Protein AF-A0A7S2WKI7-F1 (afdb_monomer)

Radius of gyration: 23.85 Å; Cα contacts (8 Å, |Δi|>4): 39; chains: 1; bounding box: 53×36×64 Å

Mean predicted aligned error: 7.47 Å

Secondary structure (DSSP, 8-state):
---SSS----SS----SS-----S----SS----SS------SS---------TT-------SS-EEETTEEEETTEEES------SS-----STT------SSS------SSS-----

Organism: NCBI:txid96639

Structure (mmCIF, N/CA/C/O backbone):
data_AF-A0A7S2WKI7-F1
#
_entry.id   AF-A0A7S2WKI7-F1
#
loop_
_atom_site.group_PDB
_atom_site.id
_atom_site.type_symbol
_atom_site.label_atom_id
_atom_site.label_alt_id
_atom_site.label_comp_id
_atom_site.label_asym_id
_atom_site.label_entity_id
_atom_site.label_seq_id
_atom_site.pdbx_PDB_ins_code
_atom_site.Cartn_x
_atom_site.Cartn_y
_atom_site.Cartn_z
_atom_site.occupancy
_atom_site.B_iso_or_equiv
_atom_site.auth_seq_id
_atom_site.auth_comp_id
_atom_site.auth_asym_id
_atom_site.auth_atom_id
_atom_site.pdbx_PDB_model_num
ATOM 1 N N . ILE A 1 1 ? 22.990 7.243 -31.694 1.00 73.94 1 ILE A N 1
ATOM 2 C CA . ILE A 1 1 ? 21.768 7.958 -32.128 1.00 73.94 1 ILE A CA 1
ATOM 3 C C . ILE A 1 1 ? 21.542 9.074 -31.117 1.00 73.94 1 ILE A C 1
ATOM 5 O O . ILE A 1 1 ? 21.536 8.771 -29.932 1.00 73.94 1 ILE A O 1
ATOM 9 N N . SER A 1 2 ? 21.467 10.337 -31.532 1.00 85.56 2 SER A N 1
ATOM 10 C CA . SER A 1 2 ? 21.247 11.473 -30.625 1.00 85.56 2 SER A CA 1
ATOM 11 C C . SER A 1 2 ? 20.423 12.556 -31.317 1.00 85.56 2 SER A C 1
ATOM 13 O O . SER A 1 2 ? 20.480 12.702 -32.537 1.00 85.56 2 SER A O 1
ATOM 15 N N . SER A 1 3 ? 19.662 13.309 -30.528 1.00 89.12 3 SER A N 1
ATOM 16 C CA . SER A 1 3 ? 18.968 14.523 -30.950 1.00 89.12 3 SER A CA 1
ATOM 17 C C . SER A 1 3 ? 19.190 15.596 -29.890 1.00 89.12 3 SER A C 1
ATOM 19 O O . SER A 1 3 ? 19.196 15.296 -28.698 1.00 89.12 3 SER A O 1
ATOM 21 N N . THR A 1 4 ? 19.417 16.835 -30.317 1.00 89.38 4 THR A N 1
ATOM 22 C CA . THR A 1 4 ? 19.705 17.964 -29.414 1.00 89.38 4 THR A CA 1
ATOM 23 C C . THR A 1 4 ? 18.461 18.805 -29.120 1.00 89.38 4 THR A C 1
ATOM 25 O O . THR A 1 4 ? 18.431 19.527 -28.130 1.00 89.38 4 THR A O 1
ATOM 28 N N . SER A 1 5 ? 17.426 18.716 -29.958 1.00 87.19 5 SER A N 1
ATOM 29 C CA . SER A 1 5 ? 16.241 19.582 -29.874 1.00 87.19 5 SER A CA 1
ATOM 30 C C . SER A 1 5 ? 14.917 18.883 -30.195 1.00 87.19 5 SER A C 1
ATOM 32 O O . SER A 1 5 ? 13.882 19.543 -30.233 1.00 87.19 5 SER A O 1
ATOM 34 N N . GLY A 1 6 ? 14.921 17.567 -30.425 1.00 86.31 6 GLY A N 1
ATOM 35 C CA . GLY A 1 6 ? 13.726 16.813 -30.809 1.00 86.31 6 GLY A CA 1
ATOM 36 C C . GLY A 1 6 ? 13.717 15.379 -30.288 1.00 86.31 6 GLY A C 1
ATOM 37 O O . GLY A 1 6 ? 14.668 14.930 -29.651 1.00 86.31 6 GLY A O 1
ATOM 38 N N . THR A 1 7 ? 12.647 14.649 -30.584 1.00 88.81 7 THR A N 1
ATOM 39 C CA . THR A 1 7 ? 12.508 13.237 -30.218 1.00 88.81 7 THR A CA 1
ATOM 40 C C . THR A 1 7 ? 13.367 12.344 -31.110 1.00 88.81 7 THR A C 1
ATOM 42 O O . THR A 1 7 ? 13.699 12.688 -32.244 1.00 88.81 7 THR A O 1
ATOM 45 N N . VAL A 1 8 ? 13.730 11.176 -30.588 1.00 91.62 8 VAL A N 1
ATOM 46 C CA . VAL A 1 8 ? 14.249 10.068 -31.388 1.00 91.62 8 VAL A CA 1
ATOM 47 C C . VAL A 1 8 ? 13.190 8.975 -31.344 1.00 91.62 8 VAL A C 1
ATOM 49 O O . VAL A 1 8 ? 12.822 8.539 -30.256 1.00 91.62 8 VAL A O 1
ATOM 52 N N . SER A 1 9 ? 12.696 8.557 -32.506 1.00 90.88 9 SER A N 1
ATOM 53 C CA . SER A 1 9 ? 11.829 7.383 -32.632 1.00 90.88 9 SER A CA 1
ATOM 54 C C . SER A 1 9 ? 12.690 6.159 -32.897 1.00 90.88 9 SER A C 1
ATOM 56 O O . SER A 1 9 ? 13.608 6.214 -33.717 1.00 90.88 9 SER A O 1
ATOM 58 N N . LEU A 1 10 ? 12.429 5.088 -32.160 1.00 90.56 10 LEU A N 1
ATOM 59 C CA . LEU A 1 10 ? 13.070 3.801 -32.355 1.00 90.56 10 LEU A CA 1
ATOM 60 C C . LEU A 1 10 ? 12.016 2.713 -32.189 1.00 90.56 10 LEU A C 1
ATOM 62 O O . LEU A 1 10 ? 11.222 2.752 -31.247 1.00 90.56 10 LEU A O 1
ATOM 66 N N . GLU A 1 11 ? 12.071 1.723 -33.062 1.00 94.44 11 GLU A N 1
ATOM 67 C CA . GLU A 1 11 ? 11.244 0.527 -33.003 1.00 94.44 11 GLU A CA 1
ATOM 68 C C . GLU A 1 11 ? 12.053 -0.643 -32.421 1.00 94.44 11 GLU A C 1
ATOM 70 O O . GLU A 1 11 ? 13.265 -0.730 -32.628 1.00 94.44 11 GLU A O 1
ATOM 75 N N . ASP A 1 12 ? 11.379 -1.522 -31.670 1.00 91.69 12 ASP A N 1
ATOM 76 C CA . ASP A 1 12 ? 11.931 -2.770 -31.116 1.00 91.69 12 ASP A CA 1
ATOM 77 C C . ASP A 1 12 ? 13.266 -2.605 -30.365 1.00 91.69 12 ASP A C 1
ATOM 79 O O . ASP A 1 12 ? 14.260 -3.294 -30.605 1.00 91.69 12 ASP A O 1
ATOM 83 N N . VAL A 1 13 ? 13.294 -1.654 -29.430 1.00 91.25 1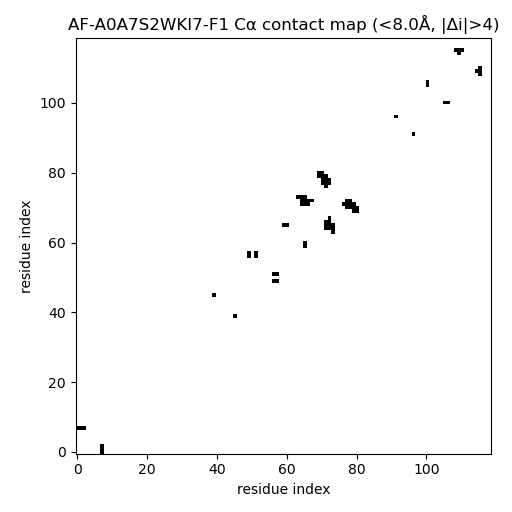3 VAL A N 1
ATOM 84 C CA . VAL A 1 13 ? 14.514 -1.298 -28.703 1.00 91.25 13 VAL A CA 1
ATOM 85 C C . VAL A 1 13 ? 14.926 -2.389 -27.716 1.00 91.25 13 VAL A C 1
ATOM 87 O O . VAL A 1 13 ? 14.165 -2.765 -26.827 1.00 91.25 13 VAL A O 1
ATOM 90 N N . VAL A 1 14 ? 16.191 -2.809 -27.801 1.00 91.56 14 VAL A N 1
ATOM 91 C CA . VAL A 1 14 ? 16.864 -3.629 -26.787 1.00 91.56 14 VAL A CA 1
ATOM 92 C C . VAL A 1 14 ? 18.082 -2.876 -26.267 1.00 91.56 14 VAL A C 1
ATOM 94 O O . VAL A 1 14 ? 18.991 -2.534 -27.025 1.00 91.56 14 VAL A O 1
ATOM 97 N N . PHE A 1 15 ? 18.127 -2.651 -24.956 1.00 89.69 15 PHE A N 1
ATOM 98 C CA . PHE A 1 15 ? 19.315 -2.147 -24.275 1.00 89.69 15 PHE A CA 1
ATOM 99 C C . PHE A 1 15 ? 20.096 -3.334 -23.702 1.00 89.69 15 PHE A C 1
ATOM 101 O O . PHE A 1 15 ? 19.588 -4.058 -22.856 1.00 89.69 15 PHE A O 1
ATOM 108 N N . ALA A 1 16 ? 21.325 -3.552 -24.179 1.00 89.88 16 ALA A N 1
ATOM 109 C CA . ALA A 1 16 ? 22.184 -4.648 -23.710 1.00 89.88 16 ALA A CA 1
ATOM 110 C C . ALA A 1 16 ? 23.024 -4.288 -22.467 1.00 89.88 16 ALA A C 1
ATOM 112 O O . ALA A 1 16 ? 23.654 -5.160 -21.871 1.00 89.88 16 ALA A O 1
ATOM 113 N N . GLY A 1 17 ? 23.081 -3.000 -22.110 1.00 89.81 17 GLY A N 1
ATOM 114 C CA . GLY A 1 17 ? 23.705 -2.536 -20.871 1.00 89.81 17 GLY A CA 1
ATOM 115 C C . GLY A 1 17 ? 22.831 -2.828 -19.650 1.00 89.81 17 GLY A C 1
ATOM 116 O O . GLY A 1 17 ? 21.651 -3.134 -19.791 1.00 89.81 17 GLY A O 1
ATOM 117 N N . SER A 1 18 ? 23.408 -2.717 -18.453 1.00 85.19 18 SER A N 1
ATOM 118 C CA . SER A 1 18 ? 22.697 -2.993 -17.198 1.00 85.19 18 SER A CA 1
ATOM 119 C C . SER A 1 18 ? 21.763 -1.864 -16.754 1.00 85.19 18 SER A C 1
ATOM 121 O O . SER A 1 18 ? 20.737 -2.135 -16.137 1.00 85.19 18 SER A O 1
ATOM 123 N N . ASP A 1 19 ? 22.105 -0.611 -17.077 1.00 90.50 19 ASP A N 1
ATOM 124 C CA . ASP A 1 19 ? 21.483 0.569 -16.474 1.00 90.50 19 ASP A CA 1
ATOM 125 C C . ASP A 1 19 ? 20.952 1.526 -17.549 1.00 90.50 19 ASP A C 1
ATOM 127 O O . ASP A 1 19 ? 21.595 1.760 -18.577 1.00 90.50 19 ASP A O 1
ATOM 131 N N . ILE A 1 20 ? 19.807 2.151 -17.266 1.00 90.88 20 ILE A N 1
ATOM 132 C CA . ILE A 1 20 ? 19.276 3.290 -18.022 1.00 90.88 20 ILE A CA 1
ATOM 133 C C . ILE A 1 20 ? 19.173 4.473 -17.056 1.00 90.88 20 ILE A C 1
ATOM 135 O O . ILE A 1 20 ? 18.489 4.390 -16.038 1.00 90.88 20 ILE A O 1
ATOM 139 N N . SER A 1 21 ? 19.868 5.573 -17.349 1.00 92.56 21 SER A N 1
ATOM 140 C CA . SER A 1 21 ? 19.999 6.723 -16.446 1.00 92.56 21 SER A CA 1
ATOM 141 C C . SER A 1 21 ? 19.360 7.997 -17.008 1.00 92.56 21 SER A C 1
ATOM 143 O O . SER A 1 21 ? 19.052 8.095 -18.195 1.00 92.56 21 SER A O 1
ATOM 145 N N . SER A 1 22 ? 19.140 8.983 -16.129 1.00 92.06 22 SER A N 1
ATOM 146 C CA . SER A 1 22 ? 18.629 10.323 -16.473 1.00 92.06 22 SER A CA 1
ATOM 147 C C . SER A 1 22 ? 17.247 10.358 -17.150 1.00 92.06 22 SER A C 1
ATOM 149 O O . SER A 1 22 ? 16.912 11.333 -17.822 1.00 92.06 22 SER A O 1
ATOM 151 N N . ILE A 1 23 ? 16.414 9.336 -16.939 1.00 92.38 23 ILE A N 1
ATOM 152 C CA . ILE A 1 23 ? 15.011 9.352 -17.366 1.00 92.38 23 ILE A CA 1
ATOM 153 C C . ILE A 1 23 ? 14.228 10.308 -16.459 1.00 92.38 23 ILE A C 1
ATOM 155 O O . ILE A 1 23 ? 14.097 10.067 -15.262 1.00 92.38 23 ILE A O 1
ATOM 159 N N . ALA A 1 24 ? 13.680 11.380 -17.031 1.00 93.25 24 ALA A N 1
ATOM 160 C CA . ALA A 1 24 ? 12.804 12.297 -16.300 1.00 93.25 24 ALA A CA 1
ATOM 161 C C . ALA A 1 24 ? 11.376 11.744 -16.147 1.00 93.25 24 ALA A C 1
ATOM 163 O O . ALA A 1 24 ? 10.708 12.001 -15.150 1.00 93.25 24 ALA A O 1
ATOM 164 N N . THR A 1 25 ? 10.887 11.011 -17.149 1.00 93.88 25 THR A N 1
ATOM 165 C CA . THR A 1 25 ? 9.543 10.419 -17.163 1.00 93.88 25 THR A CA 1
ATOM 166 C C . THR A 1 25 ? 9.555 9.149 -18.001 1.00 93.88 25 THR A C 1
ATOM 168 O O . THR A 1 25 ? 10.077 9.148 -19.115 1.00 93.88 25 THR A O 1
ATOM 171 N N . LEU A 1 26 ? 8.961 8.079 -17.475 1.00 94.06 26 LEU A N 1
ATOM 172 C CA . LEU A 1 26 ? 8.729 6.833 -18.198 1.00 94.06 26 LEU A CA 1
ATOM 173 C C . LEU A 1 26 ? 7.219 6.655 -18.368 1.00 94.06 26 LEU A C 1
ATOM 175 O O . LEU A 1 26 ? 6.499 6.513 -17.384 1.00 94.06 26 LEU A O 1
ATOM 179 N N . SER A 1 27 ? 6.740 6.698 -19.610 1.00 94.00 27 SER A N 1
ATOM 180 C CA . SER A 1 27 ? 5.345 6.412 -19.951 1.00 94.00 27 SER A CA 1
ATOM 181 C C . SER A 1 27 ? 5.278 5.064 -20.658 1.00 94.00 27 SER A C 1
ATOM 183 O O . SER A 1 27 ? 6.077 4.798 -21.555 1.00 94.00 27 SER A O 1
ATOM 185 N N . MET A 1 28 ? 4.347 4.212 -20.236 1.00 94.00 28 MET A N 1
ATOM 186 C CA . MET A 1 28 ? 4.167 2.861 -20.762 1.00 94.00 28 MET A CA 1
ATOM 187 C C . MET A 1 28 ? 2.694 2.665 -21.118 1.00 94.00 28 MET A C 1
ATOM 189 O O . MET A 1 28 ? 1.816 3.051 -20.351 1.00 94.00 28 MET A O 1
ATOM 193 N N . SER A 1 29 ? 2.425 2.087 -22.288 1.00 93.56 29 SER A N 1
ATOM 194 C CA . SER A 1 29 ? 1.074 1.690 -22.708 1.00 93.56 29 SER A CA 1
ATOM 195 C C . SER A 1 29 ? 0.717 0.258 -22.303 1.00 93.56 29 SER A C 1
ATOM 197 O O . SER A 1 29 ? -0.455 -0.106 -22.341 1.00 93.56 29 SER A O 1
ATOM 199 N N . GLY A 1 30 ? 1.724 -0.544 -21.944 1.00 93.31 30 GLY A N 1
ATOM 200 C CA . GLY A 1 30 ? 1.583 -1.908 -21.443 1.00 93.31 30 GLY A CA 1
ATOM 201 C C . GLY A 1 30 ? 2.251 -2.085 -20.080 1.00 93.31 30 GLY A C 1
ATOM 202 O O . GLY A 1 30 ? 2.544 -1.111 -19.385 1.00 93.31 30 GLY A O 1
ATOM 203 N N . ASP A 1 31 ? 2.511 -3.339 -19.726 1.00 96.38 31 ASP A N 1
ATOM 204 C CA . ASP A 1 31 ? 2.975 -3.717 -18.392 1.00 96.38 31 ASP A CA 1
ATOM 205 C C . ASP A 1 31 ? 4.477 -3.470 -18.179 1.00 96.38 31 ASP A C 1
ATOM 207 O O . ASP A 1 31 ? 5.298 -3.643 -19.084 1.00 96.38 31 ASP A O 1
ATOM 211 N N . LEU A 1 32 ? 4.856 -3.147 -16.938 1.00 94.38 32 LEU A N 1
ATOM 212 C CA . LEU A 1 32 ? 6.238 -3.241 -16.467 1.00 94.38 32 LEU A CA 1
ATOM 213 C C . LEU A 1 32 ? 6.484 -4.640 -15.893 1.00 94.38 32 LEU A C 1
ATOM 215 O O . LEU A 1 32 ? 6.130 -4.924 -14.752 1.00 94.38 32 LEU A O 1
ATOM 219 N N . SER A 1 33 ? 7.135 -5.503 -16.671 1.00 94.50 33 SER A N 1
ATOM 220 C CA . SER A 1 33 ? 7.633 -6.794 -16.188 1.00 94.50 33 SER A CA 1
ATOM 221 C C . SER A 1 33 ? 9.076 -6.643 -15.703 1.00 94.50 33 SER A C 1
ATOM 223 O O . SER A 1 33 ? 9.997 -6.573 -16.514 1.00 94.50 33 SER A O 1
ATOM 225 N N . ASN A 1 34 ? 9.280 -6.604 -14.385 1.00 93.12 34 ASN A N 1
ATOM 226 C CA . ASN A 1 34 ? 10.596 -6.505 -13.750 1.00 93.12 34 ASN A CA 1
ATOM 227 C C . ASN A 1 34 ? 10.909 -7.775 -12.943 1.00 93.12 34 ASN A C 1
ATOM 229 O O . ASN A 1 34 ? 10.021 -8.334 -12.306 1.00 93.12 34 ASN A O 1
ATOM 233 N N . SER A 1 35 ? 12.167 -8.220 -12.946 1.00 92.88 35 SER A N 1
ATOM 234 C CA . SER A 1 35 ? 12.615 -9.382 -12.159 1.00 92.88 35 SER A CA 1
ATOM 235 C C . SER A 1 35 ? 13.200 -9.011 -10.796 1.00 92.88 35 SER A C 1
ATOM 237 O O . SER A 1 35 ? 13.409 -9.895 -9.969 1.00 92.88 35 SER A O 1
ATOM 239 N N .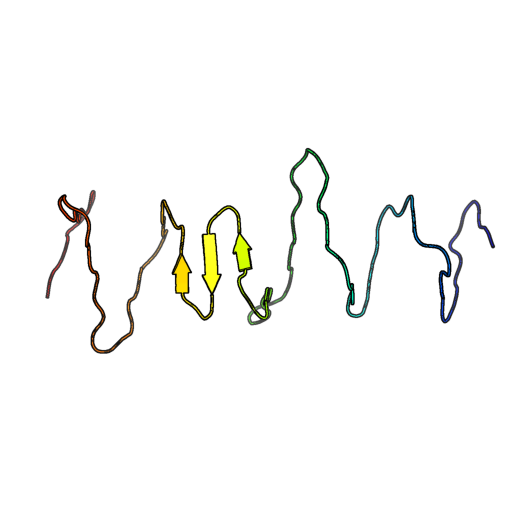 GLY A 1 36 ? 13.534 -7.735 -10.593 1.00 93.12 36 GLY A N 1
ATOM 240 C CA . GLY A 1 36 ? 14.079 -7.217 -9.341 1.00 93.12 36 GLY A CA 1
ATOM 241 C C . GLY A 1 36 ? 13.075 -6.383 -8.549 1.00 93.12 36 GLY A C 1
ATOM 242 O O . GLY A 1 36 ? 11.886 -6.320 -8.864 1.00 93.12 36 GLY A O 1
ATOM 243 N N . ASP A 1 37 ? 13.594 -5.692 -7.540 1.00 94.94 37 ASP A N 1
ATOM 244 C CA . ASP A 1 37 ? 12.811 -4.768 -6.727 1.00 94.94 37 ASP A CA 1
ATOM 245 C C . ASP A 1 37 ? 12.475 -3.483 -7.496 1.00 94.94 37 ASP A C 1
ATOM 247 O O . ASP A 1 37 ? 13.211 -3.042 -8.383 1.00 94.94 37 ASP A O 1
ATOM 251 N N . ILE A 1 38 ? 11.368 -2.847 -7.109 1.00 93.94 38 ILE A N 1
ATOM 252 C CA . ILE A 1 38 ? 11.055 -1.463 -7.474 1.00 93.94 38 ILE A CA 1
ATOM 253 C C . ILE A 1 38 ? 11.356 -0.598 -6.250 1.00 93.94 38 ILE A C 1
ATOM 255 O O . ILE A 1 38 ? 10.679 -0.701 -5.228 1.00 93.94 38 ILE A O 1
ATOM 259 N N . ILE A 1 39 ? 12.379 0.2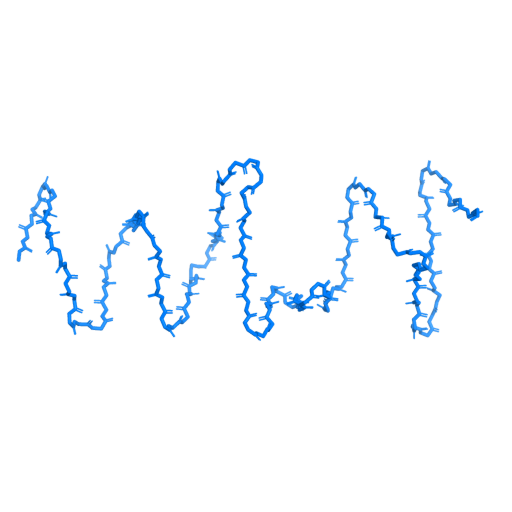51 -6.347 1.00 93.19 39 ILE A N 1
ATOM 260 C CA . ILE A 1 39 ? 12.859 1.069 -5.228 1.00 93.19 39 ILE A CA 1
ATOM 261 C C . ILE A 1 39 ? 12.400 2.518 -5.417 1.00 93.19 39 ILE A C 1
ATOM 26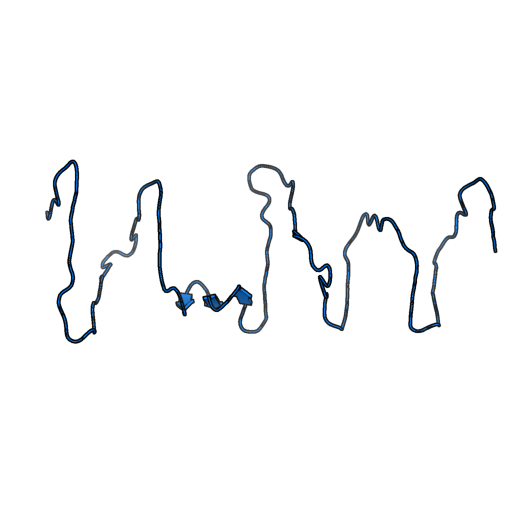3 O O . ILE A 1 39 ? 12.814 3.193 -6.356 1.00 93.19 39 ILE A O 1
ATOM 267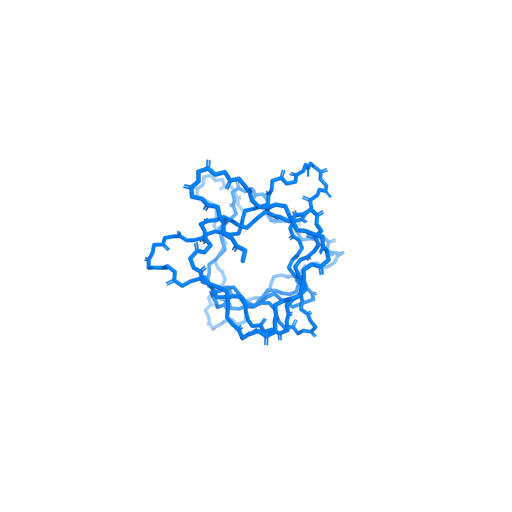 N N . LEU A 1 40 ? 11.588 3.016 -4.484 1.00 94.06 40 LEU A N 1
ATOM 268 C CA . LEU A 1 40 ? 11.206 4.425 -4.377 1.00 94.06 40 LEU A CA 1
ATOM 269 C C . LEU A 1 40 ? 12.166 5.129 -3.401 1.00 94.06 40 LEU A C 1
ATOM 271 O O . LEU A 1 40 ? 11.928 5.158 -2.196 1.00 94.06 40 LEU A O 1
ATOM 275 N N . SER A 1 41 ? 13.276 5.680 -3.899 1.00 94.38 41 SER A N 1
ATOM 276 C CA . SER A 1 41 ? 14.432 6.111 -3.085 1.00 94.38 41 SER A CA 1
ATOM 277 C C . SER A 1 41 ? 14.497 7.599 -2.710 1.00 94.38 41 SER A C 1
ATOM 279 O O . SER A 1 41 ? 15.420 7.999 -1.997 1.00 94.38 41 SER A O 1
ATOM 281 N N . SER A 1 42 ? 13.564 8.438 -3.171 1.00 94.00 42 SER A N 1
ATOM 282 C CA . SER A 1 42 ? 13.527 9.854 -2.774 1.00 94.00 42 SER A CA 1
ATOM 283 C C . SER A 1 42 ? 13.417 10.015 -1.255 1.00 94.00 42 SER A C 1
ATOM 285 O O . SER A 1 42 ? 12.656 9.315 -0.590 1.00 94.00 42 SER A O 1
ATOM 287 N N . LEU A 1 43 ? 14.131 11.006 -0.717 1.00 91.06 43 LEU A N 1
ATOM 288 C CA . LEU A 1 43 ? 13.998 11.433 0.681 1.00 91.06 43 LEU A CA 1
ATOM 289 C C . LEU A 1 43 ? 12.689 12.198 0.942 1.00 91.06 43 LEU A C 1
ATOM 291 O O . LEU A 1 43 ? 12.351 12.480 2.089 1.00 91.06 43 LEU A O 1
ATOM 295 N N . LEU A 1 44 ? 11.981 12.578 -0.123 1.00 94.31 44 LEU A N 1
ATOM 296 C CA . LEU A 1 44 ? 10.667 13.208 -0.067 1.00 94.31 44 LEU A CA 1
ATOM 297 C C . LEU A 1 44 ? 9.564 12.165 -0.281 1.00 94.31 44 LEU A C 1
ATOM 299 O O . LEU A 1 44 ? 9.826 11.021 -0.653 1.00 94.31 44 LEU A O 1
ATOM 303 N N . ALA A 1 45 ? 8.314 12.584 -0.081 1.00 86.75 45 ALA A N 1
ATOM 304 C CA . ALA A 1 45 ? 7.158 11.736 -0.329 1.00 86.75 45 ALA A CA 1
ATOM 305 C C . ALA A 1 45 ? 7.166 11.181 -1.763 1.00 86.75 45 ALA A C 1
ATOM 307 O O . ALA A 1 45 ? 7.372 11.911 -2.734 1.00 86.75 45 ALA A O 1
ATOM 308 N N . GLN A 1 46 ? 6.909 9.884 -1.874 1.00 91.94 46 GLN A N 1
ATOM 309 C CA . GLN A 1 46 ? 6.699 9.175 -3.129 1.00 91.94 46 GLN A CA 1
ATOM 310 C C . GLN A 1 46 ? 5.383 8.422 -3.021 1.00 91.94 46 GLN A C 1
ATOM 312 O O . GLN A 1 46 ? 5.006 7.974 -1.938 1.00 91.94 46 GLN A O 1
ATOM 317 N N . SER A 1 47 ? 4.676 8.296 -4.135 1.00 92.12 47 SER A N 1
ATOM 318 C CA . SER A 1 47 ? 3.389 7.618 -4.173 1.00 92.12 47 SER A CA 1
ATOM 319 C C . SER A 1 47 ? 3.298 6.692 -5.374 1.00 92.12 47 SER A C 1
ATOM 321 O O . SER A 1 47 ? 3.867 6.951 -6.435 1.00 92.12 47 SER A O 1
ATOM 323 N N . ILE A 1 48 ? 2.529 5.622 -5.202 1.00 92.94 48 ILE A N 1
ATOM 324 C CA . ILE A 1 48 ? 1.971 4.841 -6.301 1.00 92.94 48 ILE A CA 1
ATOM 325 C C . ILE A 1 48 ? 0.516 5.287 -6.403 1.00 92.94 48 ILE A C 1
ATOM 327 O O . ILE A 1 48 ? -0.277 5.029 -5.501 1.00 92.94 48 ILE A O 1
ATOM 331 N N . THR A 1 49 ? 0.187 6.025 -7.461 1.00 92.69 49 THR A N 1
ATOM 332 C CA . THR A 1 49 ? -1.156 6.589 -7.654 1.00 92.69 49 THR A CA 1
ATOM 333 C C . THR A 1 49 ? -1.866 5.839 -8.772 1.00 92.69 49 THR A C 1
ATOM 335 O O . THR A 1 49 ? -1.366 5.784 -9.892 1.00 92.69 49 THR A O 1
ATOM 338 N N . HIS A 1 50 ? -3.044 5.293 -8.475 1.00 93.06 50 HIS A N 1
ATOM 339 C CA . HIS A 1 50 ? -3.918 4.650 -9.451 1.00 93.06 50 HIS A CA 1
ATOM 340 C C . HIS A 1 50 ? -5.128 5.548 -9.724 1.00 93.06 50 HIS A C 1
ATOM 342 O O . HIS A 1 50 ? -5.862 5.896 -8.803 1.00 93.06 50 HIS A O 1
ATOM 348 N N . THR A 1 51 ? -5.327 5.937 -10.983 1.00 94.94 51 THR A N 1
ATOM 349 C CA . THR A 1 51 ? -6.397 6.852 -11.426 1.00 94.94 51 THR A CA 1
ATOM 350 C C . THR A 1 51 ? -7.559 6.125 -12.109 1.00 94.94 51 THR A C 1
ATOM 352 O O . THR A 1 51 ? -8.317 6.738 -12.861 1.00 94.94 51 THR A O 1
ATOM 355 N N . GLY A 1 52 ? -7.681 4.811 -11.896 1.00 92.56 52 GLY A N 1
ATOM 356 C CA . GLY A 1 52 ? -8.741 4.001 -12.491 1.00 92.56 52 GLY A CA 1
ATOM 357 C C . GLY A 1 52 ? -10.150 4.472 -12.111 1.00 92.56 52 GLY A C 1
ATOM 358 O O . GLY A 1 52 ? -10.364 5.116 -11.086 1.00 92.56 52 GLY A O 1
ATOM 359 N N . ALA A 1 53 ? -11.117 4.156 -12.975 1.00 94.56 53 ALA A N 1
ATOM 360 C CA . ALA A 1 53 ? -12.531 4.456 -12.763 1.00 94.56 53 ALA A CA 1
ATOM 361 C C . ALA A 1 53 ? -13.182 3.514 -11.728 1.00 94.56 53 ALA A C 1
ATOM 363 O O . ALA A 1 53 ? -12.537 2.638 -11.159 1.00 94.56 53 ALA A O 1
ATOM 364 N N . VAL A 1 54 ? -14.491 3.669 -11.502 1.00 92.19 54 VAL A N 1
ATOM 365 C CA . VAL A 1 54 ? -15.266 2.782 -10.618 1.00 92.19 54 VAL A CA 1
ATOM 366 C C . VAL A 1 54 ? -15.130 1.323 -11.066 1.00 92.19 54 VAL A C 1
ATOM 368 O O . VAL A 1 54 ? -15.372 1.013 -12.230 1.00 92.19 54 VAL A O 1
ATOM 371 N N . GLY A 1 55 ? -14.761 0.441 -10.132 1.00 90.06 55 GLY A N 1
ATOM 372 C CA . GLY A 1 55 ? -14.513 -0.983 -10.390 1.00 90.06 55 GLY A CA 1
ATOM 373 C C . GLY A 1 55 ? -13.113 -1.298 -10.925 1.00 90.06 55 GLY A C 1
ATOM 374 O O . GLY A 1 55 ? -12.806 -2.463 -11.164 1.00 90.06 55 GLY A O 1
ATOM 375 N N . GLN A 1 56 ? -12.264 -0.282 -11.106 1.00 94.06 56 GLN A N 1
ATOM 376 C CA . GLN A 1 56 ? -10.868 -0.458 -11.477 1.00 94.06 56 GLN A CA 1
ATOM 377 C C . GLN A 1 56 ? -10.006 -0.299 -10.229 1.00 94.06 56 GLN A C 1
ATOM 379 O O . GLN A 1 56 ? -9.832 0.806 -9.712 1.00 94.06 56 GLN A O 1
ATOM 384 N N . ASP A 1 57 ? -9.433 -1.408 -9.780 1.00 90.31 57 ASP A N 1
ATOM 385 C CA . ASP A 1 57 ? -8.693 -1.457 -8.526 1.00 90.31 57 ASP A CA 1
ATOM 386 C C . ASP A 1 57 ? -7.181 -1.447 -8.756 1.00 90.31 57 ASP A C 1
ATOM 388 O O . ASP A 1 57 ? -6.665 -2.062 -9.694 1.00 90.31 57 ASP A O 1
ATOM 392 N N . LEU A 1 58 ? -6.449 -0.815 -7.835 1.00 89.94 58 LEU A N 1
ATOM 393 C CA . LEU A 1 58 ? -5.018 -1.063 -7.704 1.00 89.94 58 LEU A CA 1
ATOM 394 C C . LEU A 1 58 ? -4.824 -2.418 -7.021 1.00 89.94 58 LEU A C 1
ATOM 396 O O . LEU A 1 58 ? -4.949 -2.534 -5.803 1.00 89.94 58 LEU A O 1
ATOM 400 N N . THR A 1 59 ? -4.502 -3.444 -7.803 1.00 89.00 59 THR A N 1
ATOM 401 C CA . THR A 1 59 ? -4.219 -4.773 -7.254 1.00 89.00 59 THR A CA 1
ATOM 402 C C . THR A 1 59 ? -2.735 -4.908 -6.927 1.00 89.00 59 THR A C 1
ATOM 404 O O . THR A 1 59 ? -1.898 -4.944 -7.826 1.00 89.00 59 THR A O 1
ATOM 407 N N . ILE A 1 60 ? -2.408 -5.037 -5.639 1.00 89.19 60 ILE A N 1
ATOM 408 C CA . ILE A 1 60 ? -1.073 -5.429 -5.169 1.00 89.19 60 ILE A CA 1
ATOM 409 C C . ILE A 1 60 ? -1.178 -6.863 -4.659 1.00 89.19 60 ILE A C 1
ATOM 411 O O . ILE A 1 60 ? -1.856 -7.129 -3.668 1.00 89.19 60 ILE A O 1
ATOM 415 N N . SER A 1 61 ? -0.527 -7.791 -5.355 1.00 86.81 61 SER A N 1
ATOM 416 C CA . SER A 1 61 ? -0.571 -9.215 -5.029 1.00 86.81 61 SER A CA 1
ATOM 417 C C . SER A 1 61 ? 0.831 -9.791 -4.888 1.00 86.81 61 SER A C 1
ATOM 419 O O . SER A 1 61 ? 1.794 -9.293 -5.467 1.00 86.81 61 SER A O 1
ATOM 421 N N . SER A 1 62 ? 0.941 -10.838 -4.080 1.00 84.44 62 SER A N 1
ATOM 422 C CA . SER A 1 62 ? 2.177 -11.569 -3.837 1.00 84.44 62 SER A CA 1
ATOM 423 C C . SER A 1 62 ? 1.842 -13.053 -3.747 1.00 84.44 62 SER A C 1
ATOM 425 O O . SER A 1 62 ? 0.786 -13.419 -3.234 1.00 84.44 62 SER A O 1
ATOM 427 N N . GLY A 1 63 ? 2.750 -13.915 -4.212 1.00 81.38 63 GLY A N 1
ATOM 428 C CA . GLY A 1 63 ? 2.691 -15.348 -3.896 1.00 81.38 63 GLY A CA 1
ATOM 429 C C . GLY A 1 63 ? 2.927 -15.636 -2.404 1.00 81.38 63 GLY A C 1
ATOM 430 O O . GLY A 1 63 ? 2.702 -16.756 -1.956 1.00 81.38 63 GLY A O 1
ATOM 431 N N . GLY A 1 64 ? 3.380 -14.631 -1.643 1.00 83.56 64 GLY A N 1
ATOM 432 C CA . GLY A 1 64 ? 3.492 -14.638 -0.188 1.00 83.56 64 GLY A CA 1
ATOM 433 C C . GLY A 1 64 ? 2.800 -13.422 0.436 1.00 83.56 64 GLY A C 1
ATOM 434 O O . GLY A 1 64 ? 1.645 -13.128 0.149 1.00 83.56 64 GLY A O 1
ATOM 435 N N . ASN A 1 65 ? 3.512 -12.706 1.308 1.00 74.38 65 ASN A N 1
ATOM 436 C CA . ASN A 1 65 ? 2.969 -11.559 2.037 1.00 74.38 65 ASN A CA 1
ATOM 437 C C . ASN A 1 65 ? 3.087 -10.251 1.238 1.00 74.38 65 ASN A C 1
ATOM 439 O O . ASN A 1 65 ? 4.086 -10.036 0.548 1.00 74.38 65 ASN A O 1
ATOM 443 N N . VAL A 1 66 ? 2.122 -9.345 1.421 1.00 81.69 66 VAL A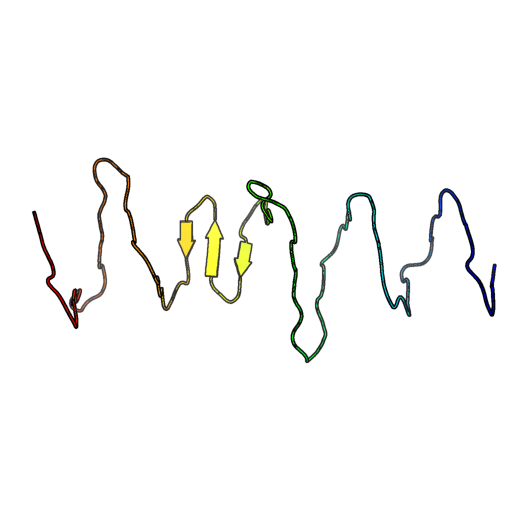 N 1
ATOM 444 C CA . VAL A 1 66 ? 2.287 -7.909 1.139 1.00 81.69 66 VAL A CA 1
ATOM 445 C C . VAL A 1 66 ? 2.511 -7.203 2.473 1.00 81.69 66 VAL A C 1
ATOM 447 O O . VAL A 1 66 ? 1.621 -7.196 3.323 1.00 81.69 66 VAL A O 1
ATOM 450 N N . ILE A 1 67 ? 3.708 -6.647 2.670 1.00 77.81 67 ILE A N 1
ATOM 451 C CA . ILE A 1 67 ? 4.081 -5.909 3.884 1.00 77.81 67 ILE A CA 1
ATOM 452 C C . ILE A 1 67 ? 4.007 -4.415 3.571 1.00 77.81 67 ILE A C 1
ATOM 454 O O . ILE A 1 67 ? 4.777 -3.913 2.758 1.00 77.81 67 ILE A O 1
ATOM 458 N N . SER A 1 68 ? 3.093 -3.708 4.227 1.00 83.50 68 SER A N 1
ATOM 459 C CA . SER A 1 68 ? 2.945 -2.256 4.157 1.00 83.50 68 SER A CA 1
ATOM 460 C C . SER A 1 68 ? 3.226 -1.674 5.534 1.00 83.50 68 SER A C 1
ATOM 462 O O . SER A 1 68 ? 2.378 -1.774 6.414 1.00 83.50 68 SER A O 1
ATOM 464 N N . ASP A 1 69 ? 4.413 -1.096 5.720 1.00 75.81 69 ASP A N 1
ATOM 465 C CA . ASP A 1 69 ? 4.815 -0.413 6.960 1.00 75.81 69 ASP A CA 1
ATOM 466 C C . ASP A 1 69 ? 4.453 -1.194 8.245 1.00 75.81 69 ASP A C 1
ATOM 468 O O . ASP A 1 69 ? 3.757 -0.723 9.139 1.00 75.81 69 ASP A O 1
ATOM 472 N N . GLY A 1 70 ? 4.850 -2.470 8.295 1.00 77.19 70 GLY A N 1
ATOM 473 C CA . GLY A 1 70 ? 4.585 -3.355 9.435 1.00 77.19 70 GLY A CA 1
ATOM 474 C C . GLY A 1 70 ? 3.208 -4.033 9.448 1.00 77.19 70 GLY A C 1
ATOM 475 O O . GLY A 1 70 ? 3.040 -5.012 10.176 1.00 77.19 70 GLY A O 1
ATOM 476 N N . VAL A 1 71 ? 2.257 -3.617 8.606 1.00 88.62 71 VAL A N 1
ATOM 477 C CA . VAL A 1 71 ? 1.003 -4.350 8.381 1.00 88.62 71 VAL A CA 1
ATOM 478 C C . VAL A 1 71 ? 1.209 -5.396 7.294 1.00 88.62 71 VAL A C 1
ATOM 480 O O . VAL A 1 71 ? 1.626 -5.087 6.181 1.00 88.62 71 VAL A O 1
ATOM 483 N N . THR A 1 72 ? 0.897 -6.651 7.598 1.00 83.62 72 THR A N 1
ATOM 484 C CA . THR A 1 72 ? 0.905 -7.740 6.617 1.00 83.62 72 THR A CA 1
ATOM 485 C C . THR A 1 72 ? -0.513 -8.052 6.160 1.00 83.62 72 THR A C 1
ATOM 487 O O . THR A 1 72 ? -1.359 -8.395 6.987 1.00 83.62 72 THR A O 1
ATOM 490 N N . MET A 1 73 ? -0.746 -7.987 4.849 1.00 85.75 73 MET A N 1
ATOM 491 C CA . MET A 1 73 ? -1.935 -8.521 4.181 1.00 85.75 73 MET A CA 1
ATOM 492 C C . MET A 1 73 ? -1.615 -9.894 3.591 1.00 85.75 73 MET A C 1
ATOM 494 O O . MET A 1 73 ? -0.733 -10.015 2.737 1.00 85.75 73 MET A O 1
ATOM 498 N N . ASN A 1 74 ? -2.327 -10.927 4.042 1.00 80.00 74 ASN A N 1
ATOM 499 C CA . ASN A 1 74 ? -2.164 -12.294 3.546 1.00 80.00 74 ASN A CA 1
ATOM 500 C C . ASN A 1 74 ? -3.526 -12.996 3.445 1.00 80.00 74 ASN A C 1
ATOM 502 O O . ASN A 1 74 ? -4.193 -13.199 4.457 1.00 80.00 74 ASN A O 1
ATOM 506 N N . ASN A 1 75 ? -3.946 -13.337 2.219 1.00 82.25 75 ASN A N 1
ATOM 507 C CA . ASN A 1 75 ? -5.205 -14.037 1.927 1.00 82.25 75 ASN A CA 1
ATOM 508 C C . ASN A 1 75 ? -6.437 -13.449 2.661 1.00 82.25 75 ASN A C 1
ATOM 510 O O . ASN A 1 75 ? -7.299 -14.181 3.140 1.00 82.25 75 ASN A O 1
ATOM 514 N N . GLY A 1 76 ? -6.516 -12.117 2.762 1.00 81.50 76 GLY A N 1
ATOM 515 C CA . GLY A 1 76 ? -7.604 -11.399 3.440 1.00 81.50 76 GLY A CA 1
ATOM 516 C C . GLY A 1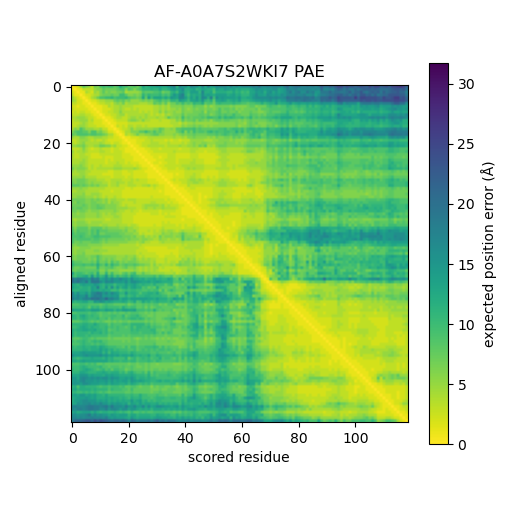 76 ? -7.428 -11.211 4.953 1.00 81.50 76 GLY A C 1
ATOM 517 O O . GLY A 1 76 ? -8.209 -10.484 5.561 1.00 81.50 76 GLY A O 1
ATOM 518 N N . ALA A 1 77 ? -6.408 -11.809 5.571 1.00 85.25 77 ALA A N 1
ATOM 519 C CA . ALA A 1 77 ? -6.023 -11.513 6.947 1.00 85.25 77 ALA A CA 1
ATOM 520 C C . ALA A 1 77 ? -5.116 -10.275 7.012 1.00 85.25 77 ALA A C 1
ATOM 522 O O . ALA A 1 77 ? -4.228 -10.096 6.175 1.00 85.25 77 ALA A O 1
ATOM 523 N N . LEU A 1 78 ? -5.323 -9.459 8.047 1.00 89.44 78 LEU A N 1
ATOM 524 C CA . LEU A 1 78 ? -4.478 -8.324 8.414 1.00 89.44 78 LEU A CA 1
ATOM 525 C C . LEU A 1 78 ? -3.728 -8.660 9.709 1.00 89.44 78 LEU A C 1
ATOM 527 O O . LEU A 1 78 ? -4.352 -9.037 10.700 1.00 89.44 78 LEU A O 1
ATOM 531 N N . SER A 1 79 ? -2.403 -8.521 9.714 1.00 89.88 79 SER A N 1
ATOM 532 C CA . SER A 1 79 ? -1.541 -8.722 10.891 1.00 89.88 79 SER A CA 1
ATOM 533 C C . SER A 1 79 ? -0.632 -7.512 11.111 1.00 89.88 79 SER A C 1
ATOM 535 O O . SER A 1 79 ? -0.317 -6.811 10.156 1.00 89.88 79 SER A O 1
ATOM 537 N N . GLY A 1 80 ? -0.214 -7.255 12.353 1.00 90.31 80 GLY A N 1
ATOM 538 C CA . GLY A 1 80 ? 0.641 -6.109 12.707 1.00 90.31 80 GLY A CA 1
ATOM 539 C C . GLY A 1 80 ? -0.090 -4.767 12.849 1.00 90.31 80 GLY A C 1
ATOM 540 O O . GLY A 1 80 ? 0.549 -3.749 13.094 1.00 90.31 80 GLY A O 1
ATOM 541 N N . VAL A 1 81 ? -1.423 -4.749 12.738 1.00 92.00 81 VAL A N 1
ATOM 542 C CA . VAL A 1 81 ? -2.236 -3.537 12.924 1.00 92.00 81 VAL A CA 1
ATOM 543 C C . VAL A 1 81 ? -2.182 -3.093 14.388 1.00 92.00 81 VAL A C 1
ATOM 545 O O . VAL A 1 81 ? -2.669 -3.796 15.271 1.00 92.00 81 VAL A O 1
ATOM 548 N N . THR A 1 82 ? -1.601 -1.921 14.645 1.00 91.12 82 THR A N 1
ATOM 549 C CA . THR A 1 82 ? -1.517 -1.320 15.988 1.00 91.12 82 THR A CA 1
ATOM 550 C C . THR A 1 82 ? -2.719 -0.431 16.310 1.00 91.12 82 THR A C 1
ATOM 552 O O . THR A 1 82 ? -3.183 -0.425 17.447 1.00 91.12 82 THR A O 1
ATOM 555 N N . THR A 1 83 ? -3.255 0.267 15.303 1.00 89.50 83 THR A N 1
ATOM 556 C CA . THR A 1 83 ? -4.430 1.143 15.404 1.00 89.50 83 THR A CA 1
ATOM 557 C C . THR A 1 83 ? -5.283 1.008 14.144 1.00 89.50 83 THR A C 1
ATOM 559 O O . THR A 1 83 ? -4.751 1.042 13.036 1.00 89.50 83 THR A O 1
ATOM 562 N N . LEU A 1 84 ? -6.605 0.907 14.307 1.00 91.62 84 LEU A N 1
ATOM 563 C CA . LEU A 1 84 ? -7.584 0.979 13.219 1.00 91.62 84 LEU A CA 1
ATOM 564 C C . LEU A 1 84 ? -8.543 2.146 13.488 1.00 91.62 84 LEU A C 1
ATOM 566 O O . LEU A 1 84 ? -9.228 2.152 14.506 1.00 91.62 84 LEU A O 1
ATOM 570 N N . SER A 1 85 ? -8.587 3.122 12.580 1.00 90.88 85 SER A N 1
ATOM 571 C CA . SER A 1 85 ? -9.555 4.225 12.601 1.00 90.88 85 SER A CA 1
ATOM 572 C C . SER A 1 85 ? -10.483 4.081 11.399 1.00 90.88 85 SER A C 1
ATOM 574 O O . SER A 1 85 ? -10.009 4.093 10.264 1.00 90.88 85 SER A O 1
ATOM 576 N N . ALA A 1 86 ? -11.782 3.924 11.643 1.00 91.81 86 ALA A N 1
ATOM 577 C CA . ALA A 1 86 ? -12.808 3.878 10.608 1.00 91.81 86 ALA A CA 1
ATOM 578 C C . ALA A 1 86 ? -13.681 5.135 10.718 1.00 91.81 86 ALA A C 1
ATOM 580 O O . ALA A 1 86 ? -14.106 5.498 11.814 1.00 91.81 86 ALA A O 1
ATOM 581 N N . SER A 1 87 ? -13.918 5.820 9.597 1.00 91.25 87 SER A N 1
ATOM 582 C CA . SER A 1 87 ? -14.803 6.996 9.542 1.00 91.25 87 SER A CA 1
ATOM 583 C C . SER A 1 87 ? -16.283 6.633 9.407 1.00 91.25 87 SER A C 1
ATOM 585 O O . SER A 1 87 ? -17.132 7.514 9.490 1.00 91.25 87 SER A O 1
ATOM 587 N N . ASP A 1 88 ? -16.559 5.361 9.141 1.00 94.94 88 ASP A N 1
ATOM 588 C CA . ASP A 1 88 ? -17.874 4.789 8.870 1.00 94.94 88 ASP A CA 1
ATOM 589 C C . ASP A 1 88 ? -17.967 3.409 9.557 1.00 94.94 88 ASP A C 1
ATOM 591 O O . ASP A 1 88 ? -17.124 3.069 10.399 1.00 94.94 88 ASP A O 1
ATOM 595 N N . ASP A 1 89 ? -18.966 2.611 9.202 1.00 95.06 89 ASP A N 1
ATOM 596 C CA . ASP A 1 89 ? -19.278 1.337 9.839 1.00 95.06 89 ASP A CA 1
ATOM 597 C C . ASP A 1 89 ? -18.194 0.257 9.665 1.00 95.06 89 ASP A C 1
ATOM 599 O O . ASP A 1 89 ? -17.645 0.023 8.585 1.00 95.06 89 ASP A O 1
ATOM 603 N N . ILE A 1 90 ? -17.962 -0.508 10.738 1.00 94.25 90 ILE A N 1
ATOM 604 C CA . ILE A 1 90 ? -17.246 -1.790 10.699 1.00 94.25 90 ILE A CA 1
ATOM 605 C C . ILE A 1 90 ? -18.289 -2.912 10.723 1.00 94.25 90 ILE A C 1
ATOM 607 O O . ILE A 1 90 ? -18.896 -3.183 11.756 1.00 94.25 90 ILE A O 1
ATOM 611 N N . THR A 1 91 ? -18.476 -3.597 9.593 1.00 94.75 91 THR A N 1
ATOM 612 C CA . THR A 1 91 ? -19.451 -4.695 9.459 1.00 94.75 91 THR A CA 1
ATOM 613 C C . THR A 1 91 ? -18.765 -6.063 9.472 1.00 94.75 91 THR A C 1
ATOM 615 O O . THR A 1 91 ? -17.854 -6.315 8.683 1.00 94.75 91 THR A O 1
ATOM 618 N N . LEU A 1 92 ? -19.235 -6.989 10.316 1.00 94.88 92 LEU A N 1
ATOM 619 C CA . LEU A 1 92 ? -18.778 -8.384 10.345 1.00 94.88 92 LEU A CA 1
ATOM 620 C C . LEU A 1 92 ? -19.865 -9.311 9.778 1.00 94.88 92 LEU A C 1
ATOM 622 O O . LEU A 1 92 ? -20.885 -9.542 10.415 1.00 94.88 92 LEU A O 1
ATOM 626 N N . THR A 1 93 ? -19.651 -9.857 8.580 1.00 95.12 93 THR A N 1
ATOM 627 C CA . THR A 1 93 ? -20.722 -10.484 7.775 1.00 95.12 93 THR A CA 1
ATOM 628 C C . THR A 1 93 ? -20.883 -11.997 7.940 1.00 95.12 93 THR A C 1
ATOM 630 O O . THR A 1 93 ? -21.800 -12.583 7.366 1.00 95.12 93 THR A O 1
ATOM 633 N N . LYS A 1 94 ? -20.003 -12.673 8.690 1.00 94.88 94 LYS A N 1
ATOM 634 C CA . LYS A 1 94 ? -20.152 -14.117 8.939 1.00 94.88 94 LYS A CA 1
ATOM 635 C C . LYS A 1 94 ? -21.420 -14.377 9.757 1.00 94.88 94 LYS A C 1
ATOM 637 O O . LYS A 1 94 ? -21.672 -13.653 10.711 1.00 94.88 94 LYS A O 1
ATOM 642 N N . ASN A 1 95 ? -22.131 -15.476 9.469 1.00 94.75 95 ASN A N 1
ATOM 643 C CA . ASN A 1 95 ? -23.288 -15.928 10.265 1.00 94.75 95 ASN A CA 1
ATOM 644 C C . ASN A 1 95 ? -23.014 -15.944 11.774 1.00 94.75 95 ASN A C 1
ATOM 646 O O . ASN A 1 95 ? -23.907 -15.665 12.563 1.00 94.75 95 ASN A O 1
ATOM 650 N N . VAL A 1 96 ? -21.783 -16.290 12.1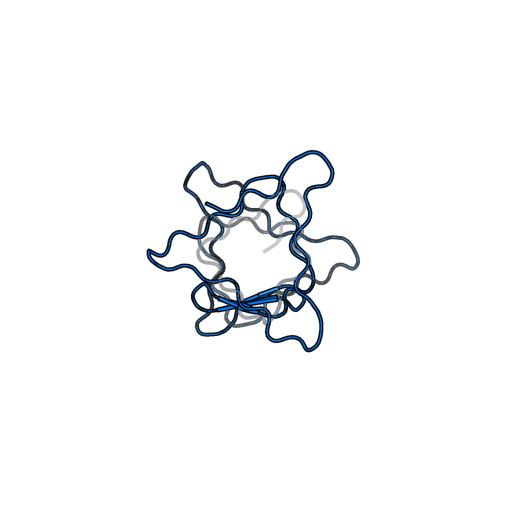56 1.00 94.19 96 VAL A N 1
ATOM 651 C CA . VAL A 1 96 ? -21.282 -16.164 13.523 1.00 94.19 96 VAL A CA 1
ATOM 652 C C . VAL A 1 96 ? -19.958 -15.410 13.463 1.00 94.19 96 VAL A C 1
ATOM 654 O O . VAL A 1 96 ? -18.891 -16.001 13.289 1.00 94.19 96 VAL A O 1
ATOM 657 N N . ALA A 1 97 ? -20.030 -14.085 13.531 1.00 95.31 97 ALA A N 1
ATOM 658 C CA . ALA A 1 97 ? -18.862 -13.237 13.702 1.00 95.31 97 ALA A CA 1
ATOM 659 C C . ALA A 1 97 ? -18.508 -13.106 15.189 1.00 95.31 97 ALA A C 1
ATOM 661 O O . ALA A 1 97 ? -19.388 -12.994 16.038 1.00 95.31 97 ALA A O 1
ATOM 662 N N . THR A 1 98 ? -17.216 -13.100 15.509 1.00 94.75 98 THR A N 1
ATOM 663 C CA . THR A 1 98 ? -16.731 -12.980 16.890 1.00 94.75 98 THR A CA 1
ATOM 664 C C . THR A 1 98 ? -15.623 -11.946 16.981 1.00 94.75 98 THR A C 1
ATOM 666 O O . THR A 1 98 ? -14.716 -11.949 16.148 1.00 94.75 98 THR A O 1
ATOM 669 N N . VAL A 1 99 ? -15.642 -11.141 18.040 1.00 94.31 99 VAL A N 1
ATOM 670 C CA . VAL A 1 99 ? -14.504 -10.317 18.463 1.00 94.31 99 VAL A CA 1
ATOM 671 C C . VAL A 1 99 ? -13.896 -10.972 19.697 1.00 94.31 99 VAL A C 1
ATOM 673 O O . VAL A 1 99 ? -14.563 -11.107 20.720 1.00 94.31 99 VAL A O 1
ATOM 676 N N . VAL A 1 100 ? -12.638 -11.405 19.600 1.00 94.69 100 VAL A N 1
ATOM 677 C CA . VAL A 1 100 ? -11.925 -12.066 20.702 1.00 94.69 100 VAL A CA 1
ATOM 678 C C . VAL A 1 100 ? -10.805 -11.155 21.188 1.00 94.69 100 VAL A C 1
ATOM 680 O O . VAL A 1 100 ? -9.873 -10.864 20.443 1.00 94.69 100 VAL A O 1
ATOM 683 N N . HIS A 1 101 ? -10.877 -10.730 22.450 1.00 95.81 101 HIS A N 1
ATOM 684 C CA . HIS A 1 101 ? -9.771 -10.072 23.141 1.00 95.81 101 HIS A CA 1
ATOM 685 C C . HIS A 1 101 ? -9.035 -11.102 24.002 1.00 95.81 101 HIS A C 1
ATOM 687 O O . HIS A 1 101 ? -9.536 -11.515 25.043 1.00 95.81 101 HIS A O 1
ATOM 693 N N . SER A 1 102 ? -7.855 -11.531 23.556 1.00 95.62 102 SER A N 1
ATOM 694 C CA . SER A 1 102 ? -7.004 -12.491 24.275 1.00 95.62 102 SER A CA 1
ATOM 695 C C . SER A 1 102 ? -5.945 -11.824 25.162 1.00 95.62 102 SER A C 1
ATOM 697 O O . SER A 1 102 ? -5.050 -12.503 25.662 1.00 95.62 102 SER A O 1
ATOM 699 N N . GLY A 1 103 ? -5.993 -10.495 25.300 1.00 93.75 103 GLY A N 1
ATOM 700 C CA . GLY A 1 103 ? -5.119 -9.750 26.201 1.00 93.75 103 GLY A CA 1
ATOM 701 C C . GLY A 1 103 ? -5.425 -10.052 27.669 1.00 93.75 103 GLY A C 1
ATOM 702 O O . GLY A 1 103 ? -6.459 -10.620 28.008 1.00 93.75 103 GLY A O 1
ATOM 703 N N . THR A 1 104 ? -4.509 -9.675 28.559 1.00 95.50 104 THR A N 1
ATOM 704 C CA . THR A 1 104 ? -4.649 -9.902 30.009 1.00 95.50 104 THR A CA 1
ATOM 705 C C . THR A 1 104 ? -5.492 -8.837 30.716 1.00 95.50 104 THR A C 1
ATOM 707 O O . THR A 1 104 ? -5.715 -8.932 31.922 1.00 95.50 104 THR A O 1
ATOM 710 N N . THR A 1 105 ? -5.934 -7.811 29.989 1.00 96.06 105 THR A N 1
ATOM 711 C CA . THR A 1 105 ? -6.733 -6.692 30.496 1.00 96.06 105 THR A CA 1
ATOM 712 C C . THR A 1 105 ? -8.153 -6.736 29.916 1.00 96.06 105 THR A C 1
ATOM 714 O O . THR A 1 105 ? -8.608 -7.769 29.428 1.00 96.06 105 THR A O 1
ATOM 717 N N . SER A 1 106 ? -8.894 -5.632 30.027 1.0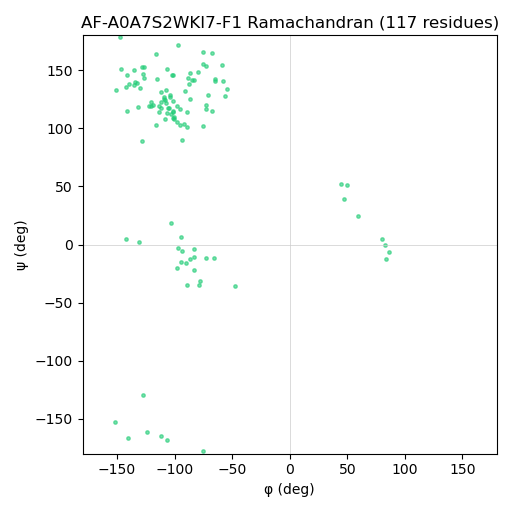0 94.75 106 SER A N 1
ATOM 718 C CA . SER A 1 106 ? -10.281 -5.546 29.573 1.00 94.75 106 SER A CA 1
ATOM 719 C C . SER A 1 106 ? -10.393 -5.129 28.108 1.00 94.75 106 SER A C 1
ATOM 721 O O . SER A 1 106 ? -9.715 -4.205 27.657 1.00 94.75 106 SER A O 1
ATOM 723 N N . LEU A 1 107 ? -11.369 -5.711 27.408 1.00 95.19 107 LEU A N 1
ATOM 724 C CA . LEU A 1 107 ? -11.950 -5.099 26.216 1.00 95.19 107 LEU A CA 1
ATOM 725 C C . LEU A 1 107 ? -12.839 -3.921 26.647 1.00 95.19 107 LEU A C 1
ATOM 727 O O . LEU A 1 107 ? -13.798 -4.116 27.391 1.00 95.19 107 LEU A O 1
ATOM 731 N N . SER A 1 108 ? -12.527 -2.710 26.185 1.00 94.44 108 SER A N 1
ATOM 732 C CA . SER A 1 108 ? -13.358 -1.518 26.398 1.00 94.44 108 SER A CA 1
ATOM 733 C C . SER A 1 108 ? -14.106 -1.174 25.113 1.00 94.44 108 SER A C 1
ATOM 735 O O . SER A 1 108 ? -13.482 -1.036 24.062 1.00 94.44 108 SER A O 1
ATOM 737 N N . ILE A 1 109 ? -15.430 -1.029 25.196 1.00 95.00 109 ILE A N 1
ATOM 738 C CA . ILE A 1 109 ? -16.291 -0.585 24.094 1.00 95.00 109 ILE A CA 1
ATOM 739 C C . ILE A 1 109 ? -17.028 0.660 24.581 1.00 95.00 109 ILE A C 1
ATOM 741 O O . ILE A 1 109 ? -17.742 0.610 25.581 1.00 95.00 109 ILE A O 1
ATOM 745 N N . LEU A 1 110 ? -16.823 1.783 23.894 1.00 95.00 110 LEU A N 1
ATOM 746 C CA . LEU A 1 110 ? -17.325 3.094 24.292 1.00 95.00 110 LEU A CA 1
ATOM 747 C C . LEU A 1 110 ? -17.927 3.809 23.084 1.00 95.00 110 LEU A C 1
ATOM 749 O O . LEU A 1 110 ? -17.322 3.844 22.017 1.00 95.00 110 LEU A O 1
ATOM 753 N N . SER A 1 111 ? -19.071 4.451 23.297 1.00 95.50 111 SER A N 1
ATOM 754 C CA . SER A 1 111 ? -19.583 5.497 22.418 1.00 95.50 111 SER A CA 1
ATOM 755 C C . SER A 1 111 ? -19.468 6.835 23.146 1.00 95.50 111 SER A C 1
ATOM 757 O O . SER A 1 111 ? -19.923 6.964 24.281 1.00 95.50 111 SER A O 1
ATOM 759 N N . THR A 1 112 ? -18.803 7.818 22.538 1.00 96.31 112 THR A N 1
ATOM 760 C CA . THR A 1 112 ? -18.547 9.130 23.165 1.00 96.31 112 THR A CA 1
ATOM 761 C C . THR A 1 112 ? -19.719 10.096 23.023 1.00 96.31 112 THR A C 1
ATOM 763 O O . THR A 1 112 ? -19.833 11.043 23.798 1.00 96.31 112 THR A O 1
ATOM 766 N N . SER A 1 113 ? -20.584 9.860 22.039 1.00 94.44 113 SER A N 1
ATOM 767 C CA . SER A 1 113 ? -21.720 10.718 21.693 1.00 94.44 113 SER A CA 1
ATOM 768 C C . SER A 1 113 ? -23.039 9.956 21.548 1.00 94.44 113 SER A C 1
ATOM 770 O O . SER A 1 113 ? -24.059 10.567 21.235 1.00 94.44 113 SER A O 1
ATOM 772 N N . GLY A 1 114 ? -23.046 8.642 21.779 1.00 93.69 114 GLY A N 1
ATOM 773 C CA . GLY A 1 114 ? -24.221 7.795 21.598 1.00 93.69 114 GLY A CA 1
ATOM 774 C C . GLY A 1 114 ? -24.227 6.579 22.518 1.00 93.69 114 GLY A C 1
ATOM 775 O O . GLY A 1 114 ? -23.664 6.592 23.612 1.00 93.69 114 GLY A O 1
ATOM 776 N N . THR A 1 115 ? -24.889 5.516 22.073 1.00 93.75 115 THR A N 1
ATOM 777 C CA . THR A 1 115 ? -25.050 4.273 22.833 1.00 93.75 115 THR A CA 1
ATOM 778 C C . THR A 1 115 ? -24.175 3.160 22.277 1.00 93.75 115 THR A C 1
ATOM 780 O O . THR A 1 115 ? -23.926 3.092 21.077 1.00 93.75 115 THR A O 1
ATOM 783 N N . VAL A 1 116 ? -23.769 2.242 23.152 1.00 95.81 116 VAL A N 1
ATOM 784 C CA . VAL A 1 116 ? -23.332 0.900 22.755 1.00 95.81 116 VAL A CA 1
ATOM 785 C C . VAL A 1 116 ? -24.551 -0.008 22.901 1.00 95.81 116 VAL A C 1
ATOM 787 O O . VAL A 1 116 ? -24.942 -0.325 24.022 1.00 95.81 116 VAL A O 1
ATOM 790 N N . ALA A 1 117 ? -25.196 -0.351 21.787 1.00 92.81 117 ALA A N 1
ATOM 791 C CA . ALA A 1 117 ? -26.330 -1.273 21.774 1.00 92.81 117 ALA A CA 1
ATOM 792 C C . ALA A 1 117 ? -25.830 -2.719 21.650 1.00 92.81 117 ALA A C 1
ATOM 794 O O . ALA A 1 117 ? -24.896 -2.993 20.896 1.00 92.81 117 ALA A O 1
ATOM 795 N N . VAL A 1 118 ? -26.439 -3.631 22.406 1.00 91.25 118 VAL A N 1
ATOM 796 C CA . VAL A 1 118 ? -26.202 -5.077 22.328 1.00 91.25 118 VAL A CA 1
ATOM 797 C C . VAL A 1 118 ? -27.577 -5.728 22.263 1.00 91.25 118 VAL A C 1
ATOM 799 O O . VAL A 1 118 ? -28.370 -5.549 23.188 1.00 91.25 118 VAL A O 1
ATOM 802 N N . GLU A 1 119 ? -27.859 -6.427 21.168 1.00 81.31 119 GLU A N 1
ATOM 803 C CA . GLU A 1 119 ? -29.164 -7.020 20.846 1.00 81.31 119 GLU A CA 1
ATOM 804 C C . GLU A 1 119 ? -29.006 -8.485 20.434 1.00 81.31 119 GLU A C 1
ATOM 806 O O . GLU A 1 119 ? -27.990 -8.808 19.771 1.00 81.31 119 GLU A O 1
#

Foldseek 3Di:
DDDDPDDDDDPPDDDPDDDDDDDPDDDDPDDDDDPDDDDPPDPDDDDDDDPDDVPDDDDDDDPAWDDDPQWTDDPNDTPRDPDDDDPDDDDDPDPDDDDDDPDPDDDDDDDPPDDDDDD

pLDDT: mean 90.85, std 4.92, range [73.94, 96.38]

Sequence (119 aa):
ISSTSGTVSLEDVVFAGSDISSIATLSMSGDLSNSGDIILSSLLAQSITHTGAVGQDLTISSGGNVISDGVTMNNGALSGVTTLSASDDITLTKNVATVVHSGTTSLSILSTSGTVAVE

Solvent-accessible surface area (backbone atoms only — not comparable to full-atom values): 9408 Å² total; per-residue (Å²): 141,88,65,95,88,61,87,82,90,79,78,90,82,78,80,89,65,95,77,87,79,92,75,89,75,88,84,73,95,68,84,88,88,71,94,68,87,86,82,86,79,67,95,57,94,81,83,89,83,78,86,60,59,95,94,49,75,84,84,86,85,55,101,61,71,44,76,55,94,69,28,34,46,45,99,89,45,79,42,68,75,87,80,86,87,73,98,63,89,88,84,73,85,53,99,80,64,82,90,83,81,87,63,98,69,81,88,84,88,85,48,95,87,64,76,81,86,85,132